Protein AF-A0A0J7KRR8-F1 (afdb_monomer_lite)

InterPro domains:
  IPR007110 Immunoglobulin-like domain [PS50835] (60-126)
  IPR013783 Immunoglobulin-like fold [G3DSA:2.60.40.10] (56-121)
  IPR036179 Immunoglobulin-like domain superfamily [SSF48726] (53-105)
  IPR051170 Neural and epithelial cell adhesion domain-containing protein [PTHR12231] (52-111)

Organism: Lasius niger (NCBI:txid67767)

Radius of gyration: 30.0 Å; chains: 1; bounding box: 46×34×108 Å

Foldseek 3Di:
DDDPDPPPPPPPVPPPLDDKDWPDDWDDDDDDPPDDDDTDTDIPSQPPHDWDFDDDWFDKDKDDDVVQPPDDDDVVDDDDHDIAIDIPPPDDDDDADPVRDDDDDDPDDDPDDDDDDDDDDRDIDD

Secondary structure (DSSP, 8-state):
--------------------EESSPPPP----TT--------EE--TT---------EEEEEE--TTTTT----TT-------EEEEESPPPP----TT-PPP---TT------------------

Sequence (126 aa):
MERNTTQNALFCQITPEVLPEFLAPLENHTVIQGRDVFFTCVVNHLQSYKMGYMEVVVPPDIMDDETANGMVTHEGGNIRLRCVATGSPKPTVSWKREDGRNIILREDGQKQCKYIIESYNFLPIR

Structure (mmCIF, N/CA/C/O backbone):
data_AF-A0A0J7KRR8-F1
#
_entry.id   AF-A0A0J7KRR8-F1
#
loop_
_atom_site.group_PDB
_atom_site.id
_atom_site.type_symbol
_atom_site.label_atom_id
_atom_site.label_alt_id
_atom_site.label_comp_id
_atom_site.label_asym_id
_atom_site.label_entity_id
_atom_site.label_seq_id
_atom_site.pdbx_PDB_ins_code
_atom_site.Cartn_x
_atom_site.Cartn_y
_atom_site.Cartn_z
_atom_site.occupancy
_atom_site.B_iso_or_equiv
_atom_site.auth_seq_id
_atom_site.auth_comp_id
_atom_site.auth_asym_id
_atom_site.auth_atom_id
_atom_site.pdbx_PDB_model_num
ATOM 1 N N . MET A 1 1 ? -15.687 -19.155 76.960 1.00 38.53 1 MET A N 1
ATOM 2 C CA . ME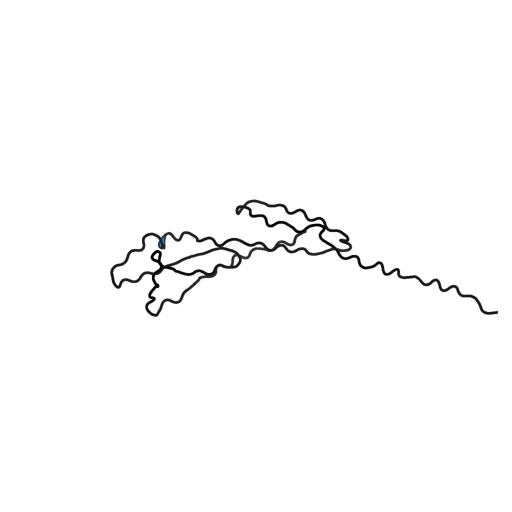T A 1 1 ? -16.572 -18.133 76.363 1.00 38.53 1 MET A CA 1
ATOM 3 C C . MET A 1 1 ? -15.767 -17.452 75.272 1.00 38.53 1 MET A C 1
ATOM 5 O O . MET A 1 1 ? -15.071 -16.476 75.523 1.00 38.53 1 MET A O 1
ATOM 9 N N . GLU A 1 2 ? -15.704 -18.103 74.115 1.00 36.25 2 GLU A N 1
ATOM 10 C CA . GLU A 1 2 ? -14.863 -17.669 73.001 1.00 36.25 2 GLU A CA 1
ATOM 11 C C . GLU A 1 2 ? -15.536 -16.491 72.296 1.00 36.25 2 GLU A C 1
ATOM 13 O O . GLU A 1 2 ? -16.740 -16.497 72.042 1.00 36.25 2 GLU A O 1
ATOM 18 N N . ARG A 1 3 ? -14.765 -15.425 72.077 1.00 43.75 3 ARG A N 1
ATOM 19 C CA . ARG A 1 3 ? -15.237 -14.194 71.444 1.00 43.75 3 ARG A CA 1
ATOM 20 C C . ARG A 1 3 ? -15.353 -14.446 69.942 1.00 43.75 3 ARG A C 1
ATOM 22 O O . ARG A 1 3 ? -14.338 -14.643 69.283 1.00 43.75 3 ARG A O 1
ATOM 29 N N . ASN A 1 4 ? -16.580 -14.419 69.424 1.00 35.81 4 ASN A N 1
ATOM 30 C CA . ASN A 1 4 ? -16.862 -14.411 67.990 1.00 35.81 4 ASN A CA 1
ATOM 31 C C . ASN A 1 4 ? -16.309 -13.123 67.371 1.00 35.81 4 ASN A C 1
ATOM 33 O O . ASN A 1 4 ? -16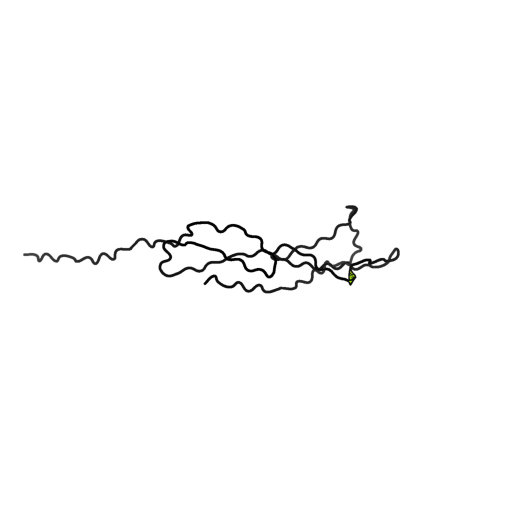.954 -12.076 67.405 1.00 35.81 4 ASN A O 1
ATOM 37 N N . THR A 1 5 ? -15.105 -13.196 66.812 1.00 40.53 5 THR A N 1
ATOM 38 C CA . THR A 1 5 ? -14.558 -12.133 65.971 1.00 40.53 5 THR A CA 1
ATOM 39 C C . THR A 1 5 ? -15.111 -12.334 64.567 1.00 40.53 5 THR A C 1
ATOM 41 O O . THR A 1 5 ? -14.666 -13.220 63.840 1.00 40.53 5 THR A O 1
ATOM 44 N N . THR A 1 6 ? -16.098 -11.528 64.177 1.00 47.69 6 THR A N 1
ATOM 45 C CA . THR A 1 6 ? -16.488 -11.384 62.772 1.00 47.69 6 THR A CA 1
ATOM 46 C C . THR A 1 6 ? -15.271 -10.894 61.998 1.00 47.69 6 THR A C 1
ATOM 48 O O . THR A 1 6 ? -14.868 -9.736 62.121 1.00 47.69 6 THR A O 1
ATOM 51 N N . GLN A 1 7 ? -14.651 -11.789 61.231 1.00 47.12 7 GLN A N 1
ATOM 52 C CA . GLN A 1 7 ? -13.700 -11.406 60.201 1.00 47.12 7 GLN A CA 1
ATOM 53 C C . GLN A 1 7 ? -14.476 -10.584 59.171 1.00 47.12 7 GLN A C 1
ATOM 55 O O . GLN A 1 7 ? -15.141 -11.133 58.296 1.00 47.12 7 GLN A O 1
ATOM 60 N N . ASN A 1 8 ? -14.396 -9.256 59.283 1.00 48.91 8 ASN A N 1
ATOM 61 C CA . ASN A 1 8 ? -14.612 -8.371 58.147 1.00 48.91 8 ASN A CA 1
ATOM 62 C C . ASN A 1 8 ? -13.478 -8.657 57.165 1.00 48.91 8 ASN A C 1
ATOM 64 O O . ASN A 1 8 ? -12.457 -7.970 57.138 1.00 48.91 8 ASN A O 1
ATOM 68 N N . ALA A 1 9 ? -13.640 -9.735 56.401 1.00 49.84 9 ALA A N 1
ATOM 69 C CA . ALA A 1 9 ? -12.910 -9.927 55.174 1.00 49.84 9 ALA A CA 1
ATOM 70 C C . ALA A 1 9 ? -13.275 -8.726 54.304 1.00 49.84 9 ALA A C 1
ATOM 72 O O . ALA A 1 9 ? -14.380 -8.638 53.769 1.00 49.84 9 ALA A O 1
ATOM 73 N N . LEU A 1 10 ? -12.355 -7.765 54.218 1.00 49.50 10 LEU A N 1
ATOM 74 C CA . LEU A 1 10 ? -12.266 -6.884 53.069 1.00 49.50 10 LEU A CA 1
ATOM 75 C C . LEU A 1 10 ? -12.115 -7.820 51.872 1.00 49.50 10 LEU A C 1
ATOM 77 O O . LEU A 1 10 ? -11.011 -8.233 51.521 1.00 49.50 10 LEU A O 1
ATOM 81 N N . PHE A 1 11 ? -13.247 -8.227 51.300 1.00 48.31 11 PHE A N 1
ATOM 82 C CA . PHE A 1 11 ? -13.290 -8.748 49.954 1.00 48.31 11 PHE A CA 1
ATOM 83 C C . PHE A 1 11 ? -12.750 -7.610 49.103 1.00 48.31 11 PHE A C 1
ATOM 85 O O . PHE A 1 11 ? -13.466 -6.669 48.768 1.00 48.31 11 PHE A O 1
ATOM 92 N N . CYS A 1 12 ? -11.455 -7.671 48.799 1.00 44.84 12 CYS A N 1
ATOM 93 C CA . CYS A 1 12 ? -10.940 -7.049 47.603 1.00 44.84 12 CYS A CA 1
ATOM 94 C C . CYS A 1 12 ? -11.727 -7.729 46.484 1.00 44.84 12 CYS A C 1
ATOM 96 O O . CYS A 1 12 ? -11.424 -8.859 46.099 1.00 44.84 12 CYS A O 1
ATOM 98 N N . GLN A 1 13 ? -12.851 -7.127 46.094 1.00 44.84 13 GLN A N 1
ATOM 99 C CA . GLN A 1 13 ? -13.571 -7.552 44.915 1.00 44.84 13 GLN A CA 1
ATOM 100 C C . GLN A 1 13 ? -12.601 -7.288 43.777 1.00 44.84 13 GLN A C 1
ATOM 102 O O . GLN A 1 13 ? -12.438 -6.156 43.334 1.00 44.84 13 GLN A O 1
ATOM 107 N N . ILE A 1 14 ? -11.898 -8.343 43.378 1.00 54.59 14 ILE A N 1
ATOM 108 C CA . ILE A 1 14 ? -11.194 -8.414 42.112 1.00 54.59 14 ILE A CA 1
ATOM 109 C C . ILE A 1 14 ? -12.303 -8.246 41.075 1.00 54.59 14 ILE A C 1
ATOM 111 O O . ILE A 1 14 ? -12.987 -9.203 40.715 1.00 54.59 14 ILE A O 1
ATOM 115 N N . THR A 1 15 ? -12.579 -7.005 40.683 1.00 55.66 15 THR A N 1
ATOM 116 C CA . THR A 1 15 ? -13.399 -6.740 39.510 1.00 55.66 15 THR A CA 1
ATOM 117 C C . THR A 1 15 ? -12.652 -7.372 38.343 1.00 55.66 15 THR A C 1
ATOM 119 O O . THR A 1 15 ? -11.467 -7.064 38.187 1.00 55.66 15 THR A O 1
ATOM 122 N N . PRO A 1 16 ? -13.276 -8.280 37.570 1.00 62.66 16 PRO A N 1
ATOM 123 C CA . PRO A 1 16 ? -12.627 -8.858 36.404 1.00 62.66 16 PRO A CA 1
ATOM 124 C C . PRO A 1 16 ? -12.125 -7.698 35.552 1.00 62.66 16 PRO A C 1
ATOM 126 O O . PRO A 1 16 ? -12.870 -6.759 35.282 1.00 62.66 16 PRO A O 1
ATOM 129 N N . GLU A 1 17 ? -10.836 -7.713 35.240 1.00 67.88 17 GLU A N 1
ATOM 130 C CA . GLU A 1 17 ? -10.148 -6.636 34.544 1.00 67.88 17 GLU A CA 1
ATOM 131 C C . GLU A 1 17 ? -10.688 -6.583 33.109 1.00 67.88 17 GLU A C 1
ATOM 133 O O . GLU A 1 17 ? -10.195 -7.253 32.205 1.00 67.88 17 GLU A O 1
ATOM 138 N N . VAL A 1 18 ? -11.817 -5.893 32.923 1.00 75.44 18 VAL A N 1
ATOM 139 C CA . VAL A 1 18 ? -12.525 -5.878 31.647 1.00 75.44 18 VAL A CA 1
ATOM 140 C C . VAL A 1 18 ? -11.646 -5.185 30.610 1.00 75.44 18 VAL A C 1
ATOM 142 O O . VAL A 1 18 ? -11.374 -3.990 30.729 1.00 75.44 18 VAL A O 1
ATOM 145 N N . LEU A 1 19 ? -11.169 -5.955 29.630 1.00 77.88 19 LEU A N 1
ATOM 146 C CA . LEU A 1 19 ? -10.236 -5.482 28.614 1.00 77.88 19 LEU A CA 1
ATOM 147 C C . LEU A 1 19 ? -10.931 -4.548 27.617 1.00 77.88 19 LEU A C 1
ATOM 149 O O . LEU A 1 19 ? -12.061 -4.824 27.210 1.00 77.88 19 LEU A O 1
ATOM 153 N N . PRO A 1 20 ? -10.227 -3.508 27.140 1.00 81.88 20 PRO A N 1
ATOM 154 C CA . PRO A 1 20 ? -10.759 -2.668 26.086 1.00 81.88 20 PRO A CA 1
ATOM 155 C C . PRO A 1 20 ? -10.946 -3.436 24.782 1.00 81.88 20 PRO A C 1
ATOM 157 O O . PRO A 1 20 ? -10.003 -4.102 24.338 1.00 81.88 20 PRO A O 1
ATOM 160 N N . GLU A 1 21 ? -12.115 -3.277 24.167 1.00 83.62 21 GLU A N 1
ATOM 161 C CA . GLU A 1 21 ? -12.518 -3.957 22.934 1.00 83.62 21 GLU A CA 1
ATOM 162 C C . GLU A 1 21 ? -13.051 -2.950 21.910 1.00 83.62 21 GLU A C 1
ATOM 164 O O . GLU A 1 21 ? -13.876 -2.097 22.242 1.00 83.62 21 GLU A O 1
ATOM 169 N N . PHE A 1 22 ? -12.593 -3.062 20.660 1.00 85.38 22 PHE A N 1
ATOM 170 C CA . PHE A 1 22 ? -13.148 -2.313 19.536 1.00 85.38 22 PHE A CA 1
ATOM 171 C C . PHE A 1 22 ? -14.481 -2.930 19.123 1.00 85.38 22 PHE A C 1
ATOM 173 O O . PHE A 1 22 ? -14.535 -4.098 18.752 1.00 85.38 22 PHE A O 1
ATOM 180 N N . LEU A 1 23 ? -15.546 -2.133 19.139 1.00 85.31 23 LEU A N 1
ATOM 181 C CA . LEU A 1 23 ? -16.888 -2.607 18.794 1.00 85.31 23 LEU A CA 1
ATOM 182 C C . LEU A 1 23 ? -17.069 -2.880 17.292 1.00 85.31 23 LEU A C 1
ATOM 184 O O . LEU A 1 23 ? -18.040 -3.526 16.906 1.00 85.31 23 LEU A O 1
ATOM 188 N N . ALA A 1 24 ? -16.160 -2.385 16.448 1.00 84.75 24 ALA A N 1
ATOM 189 C CA . ALA A 1 24 ? -16.155 -2.627 15.010 1.00 84.75 24 ALA A CA 1
ATOM 190 C C . ALA A 1 24 ? -14.729 -2.545 14.427 1.00 84.75 24 ALA A C 1
ATOM 192 O O . ALA A 1 24 ? -13.928 -1.729 14.901 1.00 84.75 24 ALA A O 1
ATOM 193 N N . PRO A 1 25 ? -14.405 -3.350 13.396 1.00 81.94 25 PRO A N 1
ATOM 194 C CA . PRO A 1 25 ? -13.181 -3.187 12.619 1.00 81.94 25 PRO A CA 1
ATOM 195 C C . PRO A 1 25 ? -13.238 -1.907 11.772 1.00 81.94 25 PRO A C 1
ATOM 197 O O . PRO A 1 25 ? -14.296 -1.533 11.269 1.00 81.94 25 PRO A O 1
ATOM 200 N N . LEU A 1 26 ? -12.090 -1.246 11.598 1.00 83.31 26 LEU A N 1
ATOM 201 C CA . LEU A 1 26 ? -11.961 -0.126 10.664 1.00 83.31 26 LEU A CA 1
ATOM 202 C C . LEU A 1 26 ? -11.870 -0.659 9.231 1.00 83.31 26 LEU A C 1
ATOM 204 O O . LEU A 1 26 ? -11.123 -1.600 8.959 1.00 83.31 26 LEU A O 1
ATOM 208 N N . GLU A 1 27 ? -12.622 -0.053 8.317 1.00 83.44 27 GLU A N 1
ATOM 209 C CA . GLU A 1 27 ? -12.567 -0.396 6.898 1.00 83.44 27 GLU A CA 1
ATOM 210 C C . GLU A 1 27 ? -11.335 0.212 6.217 1.00 83.44 27 GLU A C 1
ATOM 212 O O . GLU A 1 27 ? -10.848 1.286 6.580 1.00 83.44 27 GLU A O 1
ATOM 217 N N . ASN A 1 28 ? -10.839 -0.473 5.183 1.00 84.62 28 ASN A N 1
ATOM 218 C CA . ASN A 1 28 ? -9.764 0.050 4.350 1.00 84.62 28 ASN A CA 1
ATOM 219 C C . ASN A 1 28 ? -10.293 1.204 3.496 1.00 84.62 28 ASN A C 1
ATOM 221 O O . ASN A 1 28 ? -11.140 1.009 2.623 1.00 84.62 28 ASN A O 1
ATOM 225 N N . HIS A 1 29 ? -9.740 2.395 3.701 1.00 84.94 29 HIS A N 1
ATOM 226 C CA . HIS A 1 29 ? -10.060 3.571 2.902 1.00 84.94 29 HIS A CA 1
ATOM 227 C C . HIS A 1 29 ? -8.859 3.993 2.058 1.00 84.94 29 HIS A C 1
ATOM 229 O O . HIS A 1 29 ? -7.748 4.149 2.559 1.00 84.94 29 HIS A O 1
ATOM 235 N N . THR A 1 30 ? -9.092 4.208 0.763 1.00 85.00 30 THR A N 1
ATOM 236 C CA . THR A 1 30 ? -8.106 4.796 -0.147 1.00 85.00 30 THR A CA 1
ATOM 237 C C . THR A 1 30 ? -8.423 6.271 -0.329 1.00 85.00 30 THR A C 1
ATOM 239 O O . THR A 1 30 ? -9.503 6.631 -0.794 1.00 85.00 30 THR A O 1
ATOM 242 N N . VAL A 1 31 ? -7.470 7.128 0.023 1.00 87.00 31 VAL A N 1
ATOM 243 C CA . VAL A 1 31 ? -7.556 8.578 -0.166 1.00 87.00 31 VAL A CA 1
ATOM 244 C C . VAL A 1 31 ? -6.418 9.069 -1.046 1.00 87.00 31 VAL A C 1
ATOM 246 O O . VAL A 1 31 ? -5.336 8.489 -1.083 1.00 87.00 31 VAL A O 1
ATOM 249 N N . ILE A 1 32 ? -6.686 10.146 -1.780 1.00 85.12 32 ILE A N 1
ATOM 250 C CA . ILE A 1 32 ? -5.677 10.828 -2.592 1.00 85.12 32 ILE A CA 1
ATOM 251 C C . ILE A 1 32 ? -4.656 11.475 -1.650 1.00 85.12 32 ILE A C 1
ATOM 253 O O . ILE A 1 32 ? -5.040 12.063 -0.638 1.00 85.12 32 ILE A O 1
ATOM 257 N N . GLN A 1 33 ? -3.370 11.401 -2.000 1.00 78.19 33 GLN A N 1
ATOM 258 C CA . GLN A 1 33 ? -2.304 12.049 -1.238 1.00 78.19 33 GLN A CA 1
ATOM 259 C C . GLN A 1 33 ? -2.601 13.544 -1.036 1.00 78.19 33 GLN A C 1
ATOM 261 O O . GLN A 1 33 ? -3.038 14.238 -1.954 1.00 78.19 33 GLN A O 1
ATOM 266 N N . GLY A 1 34 ? -2.372 14.036 0.184 1.00 78.06 34 GLY A N 1
ATOM 267 C CA . GLY A 1 34 ? -2.669 15.421 0.558 1.00 78.06 34 GLY A CA 1
ATOM 268 C C . GLY A 1 34 ? -4.134 15.682 0.923 1.00 78.06 34 GLY A C 1
ATOM 269 O O . GLY A 1 34 ? -4.506 16.840 1.097 1.00 78.06 34 GLY A O 1
ATOM 270 N N . ARG A 1 35 ? -4.967 14.639 1.039 1.00 82.12 35 ARG A N 1
ATOM 271 C CA . ARG A 1 35 ? -6.314 14.732 1.614 1.00 82.12 35 ARG A CA 1
ATOM 272 C C . ARG A 1 35 ? -6.372 14.091 2.993 1.00 82.12 35 ARG A C 1
ATOM 274 O O . ARG A 1 35 ? -5.766 13.046 3.219 1.00 82.12 35 ARG A O 1
ATOM 281 N N . ASP A 1 36 ? -7.176 14.690 3.862 1.00 82.25 36 ASP A N 1
ATOM 282 C CA . ASP A 1 36 ? -7.423 14.176 5.203 1.00 82.25 36 ASP A CA 1
ATOM 283 C C . ASP A 1 36 ? -8.482 13.067 5.192 1.00 82.25 36 ASP A C 1
ATOM 285 O O . ASP A 1 36 ? -9.424 13.075 4.392 1.00 82.25 36 ASP A O 1
ATOM 289 N N . VAL A 1 37 ? -8.337 12.121 6.118 1.00 82.69 37 VAL A N 1
ATOM 290 C CA . VAL A 1 37 ? -9.298 11.045 6.376 1.00 82.69 37 VAL A CA 1
ATOM 291 C C . VAL A 1 37 ? -9.529 10.923 7.878 1.00 82.69 37 VA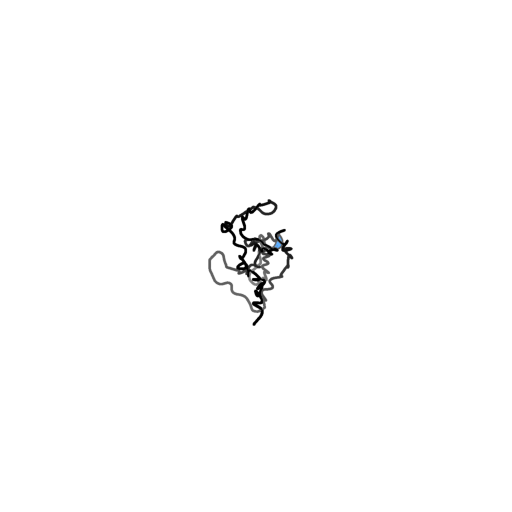L A C 1
ATOM 293 O O . VAL A 1 37 ? -8.599 11.055 8.672 1.00 82.69 37 VAL A O 1
ATOM 296 N N . PHE A 1 38 ? -10.776 10.666 8.268 1.00 84.25 38 PHE A N 1
ATOM 297 C CA . PHE A 1 38 ? -11.167 10.504 9.664 1.00 84.25 38 PHE A CA 1
ATOM 298 C C . PHE A 1 38 ? -11.669 9.084 9.895 1.00 84.25 38 PHE A C 1
ATOM 300 O O . PHE A 1 38 ? -12.592 8.630 9.222 1.00 84.25 38 PHE A O 1
ATOM 307 N N . PHE A 1 39 ? -11.083 8.402 10.877 1.00 83.38 39 PHE A N 1
ATOM 308 C CA . PHE A 1 39 ? -11.532 7.090 11.327 1.00 83.38 39 PHE A CA 1
ATOM 309 C C . PHE A 1 39 ? -12.264 7.249 12.653 1.00 83.38 39 PHE A C 1
ATOM 311 O O . PHE A 1 39 ? -11.757 7.882 13.578 1.00 83.38 39 PHE A O 1
ATOM 318 N N . THR A 1 40 ? -13.458 6.670 12.749 1.00 82.75 40 THR A N 1
ATOM 319 C CA . THR A 1 40 ? -14.197 6.610 14.013 1.00 82.75 40 THR A CA 1
ATOM 320 C C . THR A 1 40 ? -14.055 5.208 14.576 1.00 82.75 40 THR A C 1
ATOM 322 O O . THR A 1 40 ? -14.431 4.241 13.919 1.00 82.75 40 THR A O 1
ATOM 325 N N . CYS A 1 41 ? -13.528 5.093 15.793 1.00 80.38 41 CYS A N 1
ATOM 326 C CA . CYS A 1 41 ? -13.513 3.836 16.530 1.00 80.38 41 CYS A CA 1
ATOM 327 C C . CYS A 1 41 ? -14.333 3.991 17.813 1.00 80.38 41 CYS A C 1
ATOM 329 O O . CYS A 1 41 ? -14.283 5.028 18.473 1.00 80.38 41 CYS A O 1
ATOM 331 N N . VAL A 1 42 ? -15.108 2.964 18.157 1.00 85.94 42 VAL A N 1
ATOM 332 C CA . VAL A 1 42 ? -15.852 2.917 19.419 1.00 85.94 42 VAL A CA 1
ATOM 333 C C . VAL A 1 42 ? -15.258 1.795 20.248 1.00 85.94 42 VAL A C 1
ATOM 335 O O . VAL A 1 42 ? -15.227 0.647 19.805 1.00 85.94 42 VAL A O 1
ATOM 338 N N . VAL A 1 43 ? -14.752 2.141 21.430 1.00 86.00 43 VAL A N 1
ATOM 339 C CA . VAL A 1 43 ? -14.051 1.210 22.316 1.00 86.00 43 VAL A CA 1
ATOM 340 C C . VAL A 1 43 ? -14.837 1.060 23.607 1.00 86.00 43 VAL A C 1
ATOM 342 O O . VAL A 1 43 ? -15.156 2.052 24.263 1.00 86.00 43 VAL A O 1
ATOM 345 N N . ASN A 1 44 ? -15.144 -0.178 23.979 1.00 85.56 44 ASN A N 1
ATOM 346 C CA . ASN A 1 44 ? -15.759 -0.487 25.264 1.00 85.56 44 ASN A CA 1
ATOM 347 C C . ASN A 1 44 ? -14.684 -0.809 26.310 1.00 85.56 44 ASN A C 1
ATOM 349 O O . ASN A 1 44 ? -13.575 -1.186 25.947 1.00 85.56 44 ASN A O 1
ATOM 353 N N . HIS A 1 45 ? -15.006 -0.664 27.599 1.00 83.81 45 HIS A N 1
ATOM 354 C CA . HIS A 1 45 ? -14.137 -1.038 28.726 1.00 83.81 45 HIS A CA 1
ATOM 355 C C . HIS A 1 45 ? -12.731 -0.402 28.704 1.00 83.81 45 HIS A C 1
ATOM 357 O O . HIS A 1 45 ? -11.753 -1.025 29.109 1.00 83.81 45 HIS A O 1
ATOM 363 N N . LEU A 1 46 ? -12.612 0.852 28.245 1.00 80.25 46 LEU A N 1
ATOM 364 C CA . LEU A 1 46 ? -11.322 1.533 28.040 1.00 80.25 46 LEU A CA 1
ATOM 365 C C . LEU A 1 46 ? -10.512 1.787 29.334 1.00 80.25 46 LEU A C 1
ATOM 367 O O . LEU A 1 46 ? -9.334 2.122 29.243 1.00 80.25 46 LEU A O 1
ATOM 371 N N . GLN A 1 47 ? -11.123 1.582 30.510 1.00 78.75 47 GLN A N 1
ATOM 372 C CA . GLN A 1 47 ? -10.545 1.734 31.853 1.00 78.75 47 GLN A CA 1
ATOM 373 C C . GLN A 1 47 ? -9.425 2.790 31.918 1.00 78.75 47 GLN A C 1
ATOM 375 O O . GLN A 1 47 ? -9.724 3.976 31.818 1.00 78.75 47 GLN A O 1
ATOM 380 N N . SER A 1 48 ? -8.159 2.393 32.092 1.00 74.44 48 SER A N 1
ATOM 381 C CA . SER A 1 48 ? -7.060 3.321 32.369 1.00 74.44 48 SER A CA 1
ATOM 382 C C . SER A 1 48 ? -6.276 3.830 31.158 1.00 74.44 48 SER A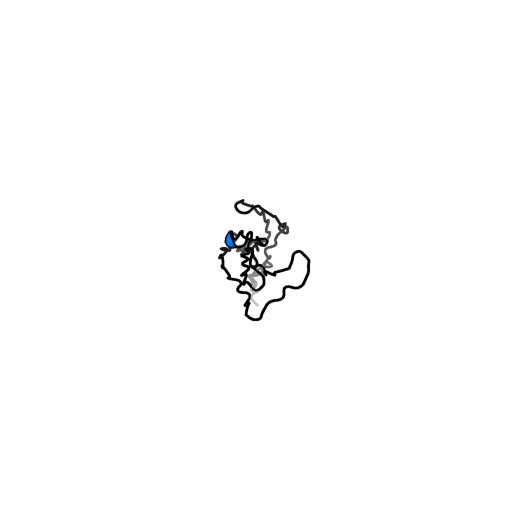 C 1
ATOM 384 O O . SER A 1 48 ? -5.626 4.845 31.356 1.00 74.44 48 SER A O 1
ATOM 386 N N . TYR A 1 49 ? -6.333 3.205 29.971 1.00 63.53 49 TYR A N 1
ATOM 387 C CA . TYR A 1 49 ? -5.962 3.720 28.625 1.00 63.53 49 TYR A CA 1
ATOM 388 C C . TYR A 1 49 ? -5.397 2.612 27.718 1.00 63.53 49 TYR A C 1
ATOM 390 O O . TYR A 1 49 ? -4.867 1.607 28.198 1.00 63.53 49 TYR A O 1
ATOM 398 N N . LYS A 1 50 ? -5.428 2.834 26.392 1.00 65.38 50 LYS A N 1
ATOM 399 C CA . LYS A 1 50 ? -4.665 2.043 25.413 1.00 65.38 50 LYS A CA 1
ATOM 400 C C . LYS A 1 50 ? -4.083 2.888 24.287 1.00 65.38 50 LYS A C 1
ATOM 402 O O . LYS A 1 50 ? -4.633 3.910 23.901 1.00 65.38 50 LYS A O 1
ATOM 407 N N . MET A 1 51 ? -2.967 2.393 23.763 1.00 70.19 51 MET A N 1
ATOM 408 C CA . MET A 1 51 ? -2.299 2.866 22.558 1.00 70.19 51 MET A CA 1
ATOM 409 C C . MET A 1 51 ? -2.887 2.146 21.338 1.00 70.19 51 MET A C 1
ATOM 411 O O . MET A 1 51 ? -3.001 0.920 21.343 1.00 70.19 51 MET A O 1
ATOM 415 N N . GLY A 1 52 ? -3.271 2.909 20.316 1.00 70.12 52 GLY A N 1
ATOM 416 C CA . GLY A 1 52 ? -3.711 2.392 19.021 1.00 70.12 52 GLY A CA 1
ATOM 417 C C . GLY A 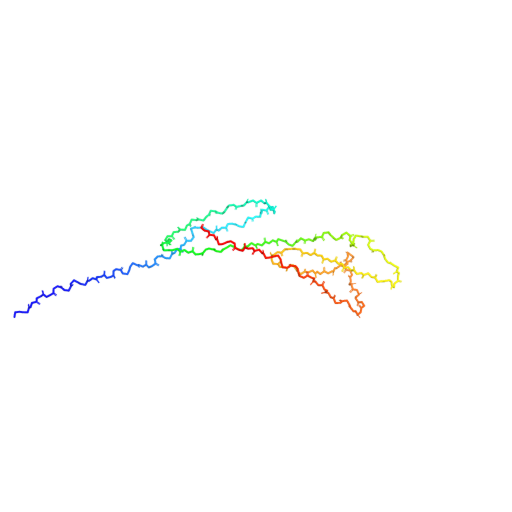1 52 ? -2.656 2.641 17.948 1.00 70.12 52 GLY A C 1
ATOM 418 O O . GLY A 1 52 ? -2.004 3.685 17.946 1.00 70.12 52 GLY A O 1
ATOM 419 N N . TYR A 1 53 ? -2.507 1.689 17.030 1.00 73.00 53 TYR A N 1
ATOM 420 C CA . TYR A 1 53 ? -1.642 1.819 15.862 1.00 73.00 53 TYR A CA 1
ATOM 421 C C . TYR A 1 53 ? -2.468 1.608 14.600 1.00 73.00 53 TYR A C 1
ATOM 423 O O . TYR A 1 53 ? -3.325 0.727 14.560 1.00 73.00 53 TYR A O 1
ATOM 431 N N . MET A 1 54 ? -2.184 2.401 13.575 1.00 76.69 54 MET A N 1
ATOM 432 C CA . MET A 1 54 ? -2.737 2.232 12.240 1.00 76.69 54 MET A CA 1
ATOM 433 C C . MET A 1 54 ? -1.578 2.101 11.262 1.00 76.69 54 MET A C 1
ATOM 435 O O . MET A 1 54 ? -0.648 2.909 11.277 1.00 76.69 54 MET A O 1
ATOM 439 N N . GLU A 1 55 ? -1.635 1.075 10.423 1.00 80.50 55 GLU A N 1
ATOM 440 C CA . GLU A 1 55 ? -0.675 0.898 9.346 1.00 80.50 55 GLU A CA 1
ATOM 441 C C . GLU A 1 55 ? -1.157 1.655 8.110 1.00 80.50 55 GLU A C 1
ATOM 443 O O . GLU A 1 55 ? -2.302 1.514 7.680 1.00 80.50 55 GLU A O 1
ATOM 448 N N . VAL A 1 56 ? -0.277 2.481 7.549 1.00 83.00 56 VAL A N 1
ATOM 449 C CA . VAL A 1 56 ? -0.537 3.214 6.312 1.00 83.00 56 VAL A CA 1
ATOM 450 C C . VAL A 1 56 ? 0.317 2.610 5.215 1.00 83.00 56 VAL A C 1
ATOM 452 O O . VAL A 1 56 ? 1.546 2.597 5.308 1.00 83.00 56 VAL A O 1
ATOM 455 N N . VAL A 1 57 ? -0.346 2.155 4.156 1.00 87.12 57 VAL A N 1
ATOM 456 C CA . VAL A 1 57 ? 0.309 1.693 2.934 1.00 87.12 57 VAL A CA 1
ATOM 457 C C . VAL A 1 57 ? 0.148 2.735 1.840 1.00 87.12 57 VAL A C 1
ATOM 459 O O . VAL A 1 57 ? -0.921 3.321 1.663 1.00 87.12 57 VAL A O 1
ATOM 462 N N . VAL A 1 58 ? 1.228 2.962 1.103 1.00 88.25 58 VAL A N 1
ATOM 463 C CA . VAL A 1 58 ? 1.250 3.861 -0.049 1.00 88.25 58 VAL A CA 1
ATOM 464 C C . VAL A 1 58 ? 1.586 3.009 -1.266 1.00 88.25 58 VAL A C 1
ATOM 466 O O . VAL A 1 58 ? 2.646 2.371 -1.266 1.00 88.25 58 VAL A O 1
ATOM 469 N N . PRO A 1 59 ? 0.706 2.954 -2.284 1.00 89.50 59 PRO A N 1
ATOM 470 C CA . PRO A 1 59 ? 0.974 2.175 -3.482 1.00 89.50 59 PRO A CA 1
ATOM 471 C C . PRO A 1 59 ? 2.251 2.676 -4.170 1.00 89.50 59 PRO A C 1
ATOM 473 O O . PRO A 1 59 ? 2.626 3.839 -4.009 1.00 89.50 59 PRO A O 1
ATOM 476 N N . PRO A 1 60 ? 2.939 1.806 -4.920 1.00 89.94 60 PRO A N 1
ATOM 477 C CA . PRO A 1 60 ? 4.149 2.202 -5.608 1.00 89.94 60 PRO A CA 1
ATOM 478 C C . PRO A 1 60 ? 3.851 3.192 -6.730 1.00 89.94 60 PRO A C 1
ATOM 480 O O . PRO A 1 60 ? 2.953 2.950 -7.535 1.00 89.94 60 PRO A O 1
ATOM 483 N N . ASP A 1 61 ? 4.643 4.255 -6.811 1.00 88.81 61 ASP A N 1
ATOM 484 C CA . ASP A 1 61 ? 4.558 5.254 -7.874 1.00 88.81 61 ASP A CA 1
ATOM 485 C C . ASP A 1 61 ? 5.917 5.416 -8.562 1.00 88.81 61 ASP A C 1
ATOM 487 O O . ASP A 1 61 ? 6.961 5.431 -7.899 1.00 88.81 61 ASP A O 1
ATOM 491 N N . ILE A 1 62 ? 5.919 5.464 -9.895 1.00 87.94 62 ILE A N 1
ATOM 492 C CA . ILE A 1 62 ? 7.141 5.614 -10.694 1.00 87.94 62 ILE A CA 1
ATOM 493 C C . ILE A 1 62 ? 7.306 7.100 -10.972 1.00 87.94 62 ILE A C 1
ATOM 495 O O . ILE A 1 62 ? 6.501 7.694 -11.677 1.00 87.94 62 ILE A O 1
ATOM 499 N N . MET A 1 63 ? 8.369 7.687 -10.435 1.00 85.06 63 MET A N 1
ATOM 500 C CA . MET A 1 63 ? 8.667 9.091 -10.671 1.00 85.06 63 MET A CA 1
ATOM 501 C C . MET A 1 63 ? 9.258 9.267 -12.065 1.00 85.06 63 MET A C 1
ATOM 503 O O . MET A 1 63 ? 10.204 8.559 -12.432 1.00 85.06 63 MET A O 1
ATOM 507 N N . ASP A 1 64 ? 8.745 10.253 -12.793 1.00 78.44 64 ASP A N 1
ATOM 508 C CA . ASP A 1 64 ? 9.306 10.655 -14.074 1.00 78.44 64 ASP A CA 1
ATOM 509 C C . ASP A 1 64 ? 10.751 11.138 -13.880 1.00 78.44 64 ASP A C 1
ATOM 511 O O . ASP A 1 64 ? 11.042 12.064 -13.117 1.00 78.44 64 ASP A O 1
ATOM 515 N N . ASP A 1 65 ? 11.680 10.470 -14.562 1.00 73.62 65 ASP A N 1
ATOM 516 C CA . ASP A 1 65 ? 13.048 10.943 -14.735 1.00 73.62 65 ASP A CA 1
ATOM 517 C C . ASP A 1 65 ? 13.145 11.467 -16.168 1.00 73.62 65 ASP A C 1
ATOM 519 O O . ASP A 1 65 ? 13.132 10.683 -17.118 1.00 73.62 65 ASP A O 1
ATOM 523 N N . GLU A 1 66 ? 13.252 12.786 -16.331 1.00 67.12 66 GLU A N 1
ATOM 524 C CA . GLU A 1 66 ? 13.399 13.444 -17.641 1.00 67.12 66 GLU A CA 1
ATOM 525 C C . GLU A 1 66 ? 14.544 12.835 -18.471 1.00 67.12 66 GLU A C 1
ATOM 527 O O . GLU A 1 66 ? 14.512 12.818 -19.699 1.00 67.12 66 GLU A O 1
ATOM 532 N N . THR A 1 67 ? 15.548 12.266 -17.797 1.00 64.81 67 THR A N 1
ATOM 533 C CA . THR A 1 67 ? 16.704 11.614 -18.425 1.00 64.81 67 THR A CA 1
ATOM 534 C C . THR A 1 67 ? 16.393 10.242 -19.044 1.00 64.81 67 THR A C 1
ATOM 536 O O . THR A 1 67 ? 17.202 9.727 -19.816 1.00 64.81 67 THR A O 1
ATOM 539 N N . ALA A 1 68 ? 15.268 9.614 -18.690 1.00 62.09 68 ALA A N 1
ATOM 540 C CA . ALA A 1 68 ? 14.889 8.277 -19.156 1.00 62.09 68 ALA A CA 1
ATOM 541 C C . ALA A 1 68 ? 14.077 8.296 -20.465 1.00 62.09 68 ALA A C 1
ATOM 543 O O . ALA A 1 68 ? 14.032 7.287 -21.175 1.00 62.09 68 ALA A O 1
ATOM 544 N N . ASN A 1 69 ? 13.463 9.431 -20.811 1.00 65.19 69 ASN A N 1
ATOM 545 C CA . ASN A 1 69 ? 12.651 9.558 -22.017 1.00 65.19 69 ASN A CA 1
ATOM 546 C C . ASN A 1 69 ? 13.523 9.652 -23.277 1.00 65.19 69 ASN A C 1
ATOM 548 O O . ASN A 1 69 ? 14.391 10.511 -23.400 1.00 65.19 69 ASN A O 1
ATOM 552 N N . GLY A 1 70 ? 13.267 8.768 -24.247 1.00 65.06 70 GLY A N 1
ATOM 553 C CA . GLY A 1 70 ? 13.857 8.864 -25.586 1.00 65.06 70 GLY A CA 1
ATOM 554 C C . GLY A 1 70 ? 15.354 8.547 -25.675 1.00 65.06 70 GLY A C 1
ATOM 555 O O . GLY A 1 70 ? 16.016 9.016 -26.600 1.00 65.06 70 GLY A O 1
ATOM 556 N N . MET A 1 71 ? 15.912 7.759 -24.749 1.00 69.25 71 MET A N 1
ATOM 557 C CA . MET A 1 71 ? 17.330 7.391 -24.799 1.00 69.25 71 MET A CA 1
ATOM 558 C C . MET A 1 71 ? 17.618 6.450 -25.985 1.00 69.25 71 MET A C 1
ATOM 560 O O . MET A 1 71 ? 17.277 5.268 -25.960 1.00 69.25 71 MET A O 1
ATOM 564 N N . VAL A 1 72 ? 18.273 6.977 -27.023 1.00 78.94 72 VAL A N 1
ATOM 565 C CA . VAL A 1 72 ? 18.703 6.235 -28.220 1.00 78.94 72 VAL A CA 1
ATOM 566 C C . VAL A 1 72 ? 20.227 6.146 -28.239 1.00 78.94 72 VAL A C 1
ATOM 568 O O . VAL A 1 72 ? 20.921 7.129 -27.990 1.00 78.94 72 VAL A O 1
ATOM 571 N N . THR A 1 73 ? 20.762 4.968 -28.553 1.00 81.81 73 THR A N 1
ATOM 572 C CA . THR A 1 73 ? 22.199 4.767 -28.774 1.00 81.81 73 THR A CA 1
ATOM 573 C C . THR A 1 73 ? 22.429 3.940 -30.034 1.00 81.81 73 THR A C 1
ATOM 575 O O . THR A 1 73 ? 21.513 3.286 -30.531 1.00 81.81 73 THR A O 1
ATOM 578 N N . HIS A 1 74 ? 23.647 3.986 -30.565 1.00 85.25 74 HIS A N 1
ATOM 579 C CA . HIS A 1 74 ? 24.062 3.179 -31.713 1.00 85.25 74 HIS A CA 1
ATOM 580 C C . HIS A 1 74 ? 24.349 1.730 -31.295 1.00 85.25 74 HIS A C 1
ATOM 582 O O . HIS A 1 74 ? 24.544 1.434 -30.117 1.00 85.25 74 HIS A O 1
ATOM 588 N N . GLU A 1 75 ? 24.408 0.806 -32.253 1.00 78.06 75 GLU A N 1
ATOM 589 C CA . GLU A 1 75 ? 24.776 -0.584 -31.968 1.00 78.06 75 GLU A CA 1
ATOM 590 C C . GLU A 1 75 ? 26.151 -0.660 -31.280 1.00 78.06 75 GLU A C 1
ATOM 592 O O . GLU A 1 75 ? 27.134 -0.104 -31.762 1.00 78.06 75 GLU A O 1
ATOM 597 N N . GLY A 1 76 ? 26.214 -1.320 -30.117 1.00 73.94 76 GLY A N 1
ATOM 598 C CA . GLY A 1 76 ? 27.418 -1.366 -29.272 1.00 73.94 76 GLY A CA 1
ATOM 599 C C . GLY A 1 76 ? 27.565 -0.200 -28.285 1.00 73.94 76 GLY A C 1
ATOM 600 O O . GLY A 1 76 ? 28.444 -0.246 -27.427 1.00 73.94 76 GLY A O 1
ATOM 601 N N . GLY A 1 77 ? 26.687 0.802 -28.353 1.00 73.50 77 GLY A N 1
ATOM 602 C CA . GLY A 1 77 ? 26.625 1.904 -27.400 1.00 73.50 77 GLY A CA 1
ATOM 603 C C . GLY A 1 77 ? 26.134 1.477 -26.012 1.00 73.50 77 GLY A C 1
ATOM 604 O O . GLY A 1 77 ? 25.493 0.438 -25.835 1.00 73.50 77 GLY A O 1
ATOM 605 N N . ASN A 1 78 ? 26.439 2.298 -25.005 1.00 74.25 78 ASN A N 1
ATOM 606 C CA . ASN A 1 78 ? 26.036 2.068 -23.618 1.00 74.25 78 ASN A CA 1
ATOM 607 C C . ASN A 1 78 ? 24.793 2.901 -23.272 1.00 74.25 78 ASN A C 1
ATOM 609 O O . ASN A 1 78 ? 24.737 4.095 -23.570 1.00 74.25 78 ASN A O 1
ATOM 613 N N . ILE A 1 79 ? 23.813 2.269 -22.628 1.00 74.38 79 ILE A N 1
ATOM 614 C CA . ILE A 1 79 ? 22.612 2.908 -22.090 1.00 74.38 79 ILE A CA 1
ATOM 615 C C . ILE A 1 79 ? 22.514 2.574 -20.607 1.00 74.38 79 ILE A C 1
ATOM 617 O O . ILE A 1 79 ? 22.619 1.414 -20.206 1.00 74.38 79 ILE A O 1
ATOM 621 N N . ARG A 1 80 ? 22.241 3.598 -19.797 1.00 74.56 80 ARG A N 1
ATOM 622 C CA . ARG A 1 80 ? 21.968 3.445 -18.372 1.00 74.56 80 ARG A CA 1
ATOM 623 C C . ARG A 1 80 ? 20.506 3.762 -18.105 1.00 74.56 80 ARG A C 1
ATOM 625 O O . ARG A 1 80 ? 20.115 4.922 -18.087 1.00 74.56 80 ARG A O 1
ATOM 632 N N . LEU A 1 81 ? 19.722 2.724 -17.842 1.00 75.56 81 LEU A N 1
ATOM 633 C CA . LEU A 1 81 ? 18.335 2.877 -17.422 1.00 75.56 81 LEU A CA 1
ATOM 634 C C . LEU A 1 81 ? 18.277 3.231 -15.935 1.00 75.56 81 LEU A C 1
ATOM 636 O O . LEU A 1 81 ? 18.869 2.545 -15.095 1.00 75.56 81 LEU A O 1
ATOM 640 N N . ARG A 1 82 ? 17.555 4.302 -15.608 1.00 76.38 82 ARG A N 1
ATOM 641 C CA . ARG A 1 82 ? 17.298 4.739 -14.236 1.00 76.38 82 ARG A CA 1
ATOM 642 C C . ARG A 1 82 ? 15.796 4.743 -13.992 1.00 76.38 82 ARG A C 1
ATOM 644 O O . ARG A 1 82 ? 15.031 5.199 -14.826 1.00 76.38 82 ARG A O 1
ATOM 651 N N . CYS A 1 83 ? 15.395 4.196 -12.852 1.00 80.31 83 CYS A N 1
ATOM 652 C CA . CYS A 1 83 ? 14.015 4.190 -12.388 1.00 80.31 83 CYS A CA 1
ATOM 653 C C . CYS A 1 83 ? 14.033 4.568 -10.911 1.00 80.31 83 CYS A C 1
ATOM 655 O O . CYS A 1 83 ? 14.821 4.017 -10.131 1.00 80.31 83 CYS A O 1
ATOM 657 N N . VAL A 1 84 ? 13.194 5.531 -10.548 1.00 82.75 84 VAL A N 1
ATOM 658 C CA . VAL A 1 84 ? 12.972 5.937 -9.165 1.00 82.75 84 VAL A CA 1
ATOM 659 C C . VAL A 1 84 ? 11.515 5.644 -8.857 1.00 82.75 84 VAL A C 1
ATOM 661 O O . VAL A 1 84 ? 10.629 6.141 -9.538 1.00 82.75 84 VAL A O 1
ATOM 664 N N . ALA A 1 85 ? 11.284 4.811 -7.846 1.00 86.56 85 ALA A N 1
ATOM 665 C CA . ALA A 1 85 ? 9.945 4.480 -7.389 1.00 86.56 85 ALA A CA 1
ATOM 666 C C . ALA A 1 85 ? 9.780 4.814 -5.903 1.00 86.56 85 ALA A C 1
ATOM 668 O O . ALA A 1 85 ? 10.660 4.515 -5.072 1.00 86.56 85 ALA A O 1
ATOM 669 N N . THR A 1 86 ? 8.654 5.434 -5.579 1.00 86.62 86 THR A N 1
ATOM 670 C CA . THR A 1 86 ? 8.188 5.740 -4.221 1.00 86.62 86 THR A CA 1
ATOM 671 C C . THR A 1 86 ? 7.095 4.749 -3.826 1.00 86.62 86 THR A C 1
ATOM 673 O O . THR A 1 86 ? 6.673 3.936 -4.642 1.00 86.62 86 THR A O 1
ATOM 676 N N . GLY A 1 87 ? 6.709 4.732 -2.552 1.00 86.50 87 GLY A N 1
ATOM 677 C CA . GLY A 1 87 ? 5.742 3.779 -2.005 1.00 86.50 87 GLY A CA 1
ATOM 678 C C . GLY A 1 87 ? 6.184 3.219 -0.656 1.00 86.50 87 GLY A C 1
ATOM 679 O O . GLY A 1 87 ? 7.378 3.204 -0.332 1.00 86.50 87 GLY A O 1
ATOM 680 N N . SER A 1 88 ? 5.205 2.762 0.122 1.00 87.12 88 SER A N 1
ATOM 681 C CA . SER A 1 88 ? 5.391 2.159 1.441 1.00 87.12 88 SER A CA 1
ATOM 682 C C . SER A 1 88 ? 4.538 0.887 1.543 1.00 87.12 88 SER A C 1
ATOM 684 O O . SER A 1 88 ? 3.311 0.991 1.471 1.00 87.12 88 SER A O 1
ATOM 686 N N . PRO A 1 89 ? 5.143 -0.305 1.704 1.00 90.25 89 PRO A N 1
ATOM 687 C CA . PRO A 1 89 ? 6.579 -0.550 1.855 1.00 90.25 89 PRO A CA 1
ATOM 688 C C . PRO A 1 89 ? 7.373 -0.244 0.574 1.00 90.25 89 PRO A C 1
ATOM 690 O O . PRO A 1 89 ? 6.812 -0.121 -0.515 1.00 90.25 89 PRO A O 1
ATOM 693 N N . LYS A 1 90 ? 8.700 -0.114 0.701 1.00 85.06 90 LYS A N 1
ATOM 694 C CA . LYS A 1 90 ? 9.577 0.255 -0.419 1.00 85.06 90 LYS A CA 1
ATOM 695 C C . LYS A 1 90 ? 9.392 -0.718 -1.600 1.00 85.06 90 LYS A C 1
ATOM 697 O O . LYS A 1 90 ? 9.589 -1.922 -1.412 1.00 85.06 90 LYS A O 1
ATOM 702 N N . PRO A 1 91 ? 9.083 -0.232 -2.817 1.00 88.12 91 PRO A N 1
ATOM 703 C CA . PRO A 1 91 ? 8.866 -1.118 -3.951 1.00 88.12 91 PRO A CA 1
ATOM 704 C C . PRO A 1 91 ? 10.143 -1.794 -4.438 1.00 88.12 91 PRO A C 1
ATOM 706 O O . PRO A 1 91 ? 11.240 -1.233 -4.386 1.00 88.12 91 PRO A O 1
ATOM 709 N N . THR A 1 92 ? 9.962 -2.985 -5.004 1.00 87.00 92 THR A N 1
ATOM 710 C CA . THR A 1 92 ? 10.997 -3.669 -5.782 1.00 87.00 92 THR A CA 1
ATOM 711 C C . THR A 1 92 ? 10.870 -3.269 -7.246 1.00 87.00 92 THR A C 1
ATOM 713 O O . THR A 1 92 ? 9.835 -3.496 -7.868 1.00 87.00 92 THR A O 1
ATOM 716 N N . VAL A 1 93 ? 11.933 -2.703 -7.814 1.00 84.00 93 VAL A N 1
ATOM 717 C CA . VAL A 1 93 ? 11.972 -2.318 -9.229 1.00 84.00 93 VAL A CA 1
ATOM 718 C C . VAL A 1 93 ? 12.565 -3.455 -10.055 1.00 84.00 93 VAL A C 1
ATOM 720 O O . VAL A 1 93 ? 13.656 -3.956 -9.767 1.00 84.00 93 VAL A O 1
ATOM 723 N N . SER A 1 94 ? 11.862 -3.847 -11.116 1.00 82.94 94 SER A N 1
ATOM 724 C CA . SER A 1 94 ? 12.354 -4.812 -12.097 1.00 82.94 94 SER A CA 1
ATOM 725 C C . SER A 1 94 ? 12.170 -4.270 -13.508 1.00 82.94 94 SER A C 1
ATOM 727 O O . SER A 1 94 ? 11.174 -3.624 -13.814 1.00 82.94 94 SER A O 1
ATOM 729 N N . TRP A 1 95 ? 13.161 -4.518 -14.359 1.00 81.88 95 TRP A N 1
ATOM 730 C CA . TRP A 1 95 ? 13.130 -4.111 -15.756 1.00 81.88 95 TRP A CA 1
ATOM 731 C C . TRP A 1 95 ? 12.647 -5.274 -16.611 1.00 81.88 95 TRP A C 1
ATOM 733 O O . TRP A 1 95 ? 13.109 -6.406 -16.441 1.00 81.88 95 TRP A O 1
ATOM 743 N N . LYS A 1 96 ? 11.757 -4.986 -17.558 1.00 81.31 96 LYS A N 1
ATOM 744 C CA . LYS A 1 96 ? 11.273 -5.936 -18.559 1.00 81.31 96 LYS A CA 1
ATOM 745 C C . LYS A 1 96 ? 11.176 -5.224 -19.903 1.00 81.31 96 LYS A C 1
ATOM 747 O O . LYS A 1 96 ? 10.818 -4.051 -19.950 1.00 81.31 96 LYS A O 1
ATOM 752 N N . ARG A 1 97 ? 11.503 -5.926 -20.989 1.00 81.62 97 ARG A N 1
ATOM 753 C CA . ARG A 1 97 ? 11.275 -5.404 -22.339 1.00 81.62 97 ARG A CA 1
ATOM 754 C C . ARG A 1 97 ? 9.778 -5.392 -22.644 1.00 81.62 97 ARG A C 1
ATOM 756 O O . ARG A 1 97 ? 9.066 -6.314 -22.249 1.00 81.62 97 ARG A O 1
ATOM 763 N N . GLU A 1 98 ? 9.329 -4.389 -23.389 1.00 85.62 98 GLU A N 1
ATOM 764 C CA . GLU A 1 98 ? 7.943 -4.286 -23.864 1.00 85.62 98 GLU A CA 1
ATOM 765 C C . GLU A 1 98 ? 7.536 -5.513 -24.696 1.00 85.62 98 GLU A C 1
ATOM 767 O O . GLU A 1 98 ? 6.464 -6.078 -24.503 1.00 85.62 98 GLU A O 1
ATOM 772 N N . ASP A 1 99 ? 8.456 -6.005 -25.532 1.00 87.81 99 ASP A N 1
ATOM 773 C CA . ASP A 1 99 ? 8.289 -7.211 -26.354 1.00 87.81 99 ASP A CA 1
ATOM 774 C C . ASP A 1 99 ? 8.310 -8.532 -25.555 1.00 87.81 99 ASP A C 1
ATOM 776 O O . ASP A 1 99 ? 8.198 -9.615 -26.132 1.00 87.81 99 ASP A O 1
ATOM 780 N N . GLY A 1 100 ? 8.492 -8.471 -24.233 1.00 81.38 100 GLY A N 1
ATOM 781 C CA . GLY A 1 100 ? 8.552 -9.635 -23.351 1.00 81.38 100 GLY A CA 1
ATOM 782 C C . GLY A 1 100 ? 9.813 -10.492 -23.486 1.00 81.38 100 GLY A C 1
ATOM 783 O O . GLY A 1 100 ? 9.923 -11.496 -22.780 1.00 81.38 100 GLY A O 1
ATOM 784 N N . ARG A 1 101 ? 10.774 -10.119 -24.342 1.00 84.50 101 ARG A N 1
ATOM 785 C CA . ARG A 1 101 ? 12.045 -10.844 -24.489 1.00 84.50 101 ARG A CA 1
ATOM 786 C C . ARG A 1 101 ? 12.970 -10.577 -23.297 1.00 84.50 101 ARG A C 1
ATOM 788 O O . ARG A 1 101 ? 12.811 -9.612 -22.547 1.00 84.50 101 ARG A O 1
ATOM 795 N N . ASN A 1 102 ? 13.983 -11.425 -23.142 1.00 76.00 102 ASN A N 1
ATOM 796 C CA . ASN A 1 102 ? 14.959 -11.299 -22.061 1.00 76.00 102 ASN A CA 1
ATOM 797 C C . ASN A 1 102 ? 15.862 -10.068 -22.242 1.00 76.00 102 ASN A C 1
ATOM 799 O O . ASN A 1 102 ? 16.294 -9.750 -23.352 1.00 76.00 102 ASN A O 1
ATOM 803 N N . ILE A 1 103 ? 16.183 -9.397 -21.131 1.00 76.62 103 ILE A N 1
ATOM 804 C CA . ILE A 1 103 ? 17.201 -8.341 -21.094 1.00 76.62 103 ILE A CA 1
ATOM 805 C C . ILE A 1 103 ? 18.567 -9.014 -20.975 1.00 76.62 103 ILE A C 1
ATOM 807 O O . ILE A 1 103 ? 18.856 -9.668 -19.976 1.00 76.62 103 ILE A O 1
ATOM 811 N N . ILE A 1 104 ? 19.411 -8.844 -21.989 1.00 73.75 104 ILE A N 1
ATOM 812 C CA . ILE A 1 104 ? 20.791 -9.330 -21.969 1.00 73.75 104 ILE A CA 1
ATOM 813 C C . ILE A 1 104 ? 21.651 -8.242 -21.320 1.00 73.75 104 ILE A C 1
ATOM 815 O O . ILE A 1 104 ? 21.910 -7.207 -21.932 1.00 73.75 104 ILE A O 1
ATOM 819 N N . LEU A 1 105 ? 22.062 -8.457 -20.069 1.00 69.56 105 LEU A N 1
ATOM 820 C CA . LEU A 1 105 ? 2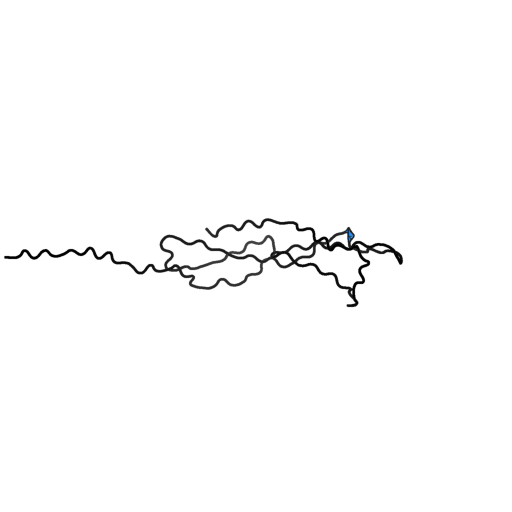2.986 -7.572 -19.359 1.00 69.56 105 LEU A CA 1
ATOM 821 C C . LEU A 1 105 ? 24.417 -8.030 -19.647 1.00 69.56 105 LEU A C 1
ATOM 823 O O . LEU A 1 105 ? 24.775 -9.164 -19.340 1.00 69.56 105 LEU A O 1
ATOM 827 N N . ARG A 1 106 ? 25.231 -7.156 -20.242 1.00 67.31 106 ARG A N 1
ATOM 828 C CA . ARG A 1 106 ? 26.680 -7.374 -20.341 1.00 67.31 106 ARG A CA 1
ATOM 829 C C . ARG A 1 106 ? 27.286 -7.083 -18.960 1.00 67.31 106 ARG A C 1
ATOM 831 O O . ARG A 1 106 ? 26.909 -6.095 -18.333 1.00 67.31 106 ARG A O 1
ATOM 838 N N . GLU A 1 107 ? 28.109 -7.999 -18.459 1.00 61.06 107 GLU A N 1
ATOM 839 C CA . GLU A 1 107 ? 28.597 -8.101 -17.073 1.00 61.06 107 GLU A CA 1
ATOM 840 C C . GLU A 1 107 ? 29.313 -6.836 -16.555 1.00 61.06 107 GLU A C 1
ATOM 842 O O . GLU A 1 107 ? 30.529 -6.753 -16.611 1.00 61.06 107 GLU A O 1
ATOM 847 N N . ASP A 1 108 ? 28.557 -5.852 -16.055 1.00 52.84 108 ASP A N 1
ATOM 848 C CA . ASP A 1 108 ? 28.970 -4.913 -14.979 1.00 52.84 108 ASP A CA 1
ATOM 849 C C . ASP A 1 108 ? 27.778 -4.124 -14.370 1.00 52.84 108 ASP A C 1
ATOM 851 O O . ASP A 1 108 ? 27.916 -3.180 -13.593 1.00 52.84 108 ASP A O 1
ATOM 855 N N . GLY A 1 109 ? 26.542 -4.469 -14.747 1.00 52.38 109 GLY A N 1
ATOM 856 C CA . GLY A 1 109 ? 25.346 -3.700 -14.404 1.00 52.38 109 GLY A CA 1
ATOM 857 C C . GLY A 1 109 ? 24.817 -4.002 -13.005 1.00 52.38 109 GLY A C 1
ATOM 858 O O . GLY A 1 109 ? 23.769 -4.636 -12.864 1.00 52.38 109 GLY A O 1
ATOM 859 N N . GLN A 1 110 ? 25.517 -3.552 -11.965 1.00 47.78 110 GLN A N 1
ATOM 860 C CA . GLN A 1 110 ? 25.002 -3.573 -10.597 1.00 47.78 110 GLN A CA 1
ATOM 861 C C . GLN A 1 110 ? 23.674 -2.792 -10.553 1.00 47.78 110 GLN A C 1
ATOM 863 O O . GLN A 1 110 ? 23.628 -1.593 -10.834 1.00 47.78 110 GLN A O 1
ATOM 868 N N . LYS A 1 111 ? 22.570 -3.473 -10.216 1.00 55.28 111 LYS A N 1
ATOM 869 C CA . LYS A 1 111 ? 21.247 -2.859 -10.017 1.00 55.28 111 LYS A CA 1
ATOM 870 C C . LYS A 1 111 ? 21.304 -1.918 -8.806 1.00 55.28 111 LYS A C 1
ATOM 872 O O . LYS A 1 111 ? 20.959 -2.313 -7.697 1.00 55.28 111 LYS A O 1
ATOM 877 N N . GLN A 1 112 ? 21.765 -0.683 -8.982 1.00 45.19 112 GLN A N 1
ATOM 878 C CA . GLN A 1 112 ? 21.777 0.304 -7.903 1.00 45.19 112 GLN A CA 1
ATOM 879 C C . GLN A 1 112 ? 20.394 0.936 -7.757 1.00 45.19 112 GLN A C 1
ATOM 881 O O . GLN A 1 112 ? 20.084 1.963 -8.360 1.00 45.19 112 GLN A O 1
ATOM 886 N N . CYS A 1 113 ? 19.561 0.319 -6.921 1.00 45.09 113 CYS A N 1
ATOM 887 C CA . CYS A 1 113 ? 18.392 0.987 -6.366 1.00 45.09 113 CYS A CA 1
ATOM 888 C C . CYS A 1 113 ? 18.873 1.935 -5.260 1.00 45.09 113 CYS A C 1
ATOM 890 O O . CYS A 1 113 ? 19.348 1.487 -4.218 1.00 45.09 113 CYS A O 1
ATOM 892 N N . LYS A 1 114 ? 18.789 3.250 -5.487 1.00 41.62 114 LYS A N 1
ATOM 893 C CA . LYS A 1 114 ? 19.069 4.241 -4.441 1.00 41.62 114 LYS A CA 1
ATOM 894 C C . LYS A 1 114 ? 17.834 4.358 -3.548 1.00 41.62 114 LYS A C 1
ATOM 896 O O . LYS A 1 114 ? 16.767 4.766 -4.003 1.00 41.62 114 LYS A O 1
ATOM 901 N N . TYR A 1 115 ? 17.976 3.979 -2.284 1.00 40.59 115 TYR A N 1
ATOM 902 C CA . TYR A 1 115 ? 16.927 4.133 -1.283 1.00 40.59 115 TYR A CA 1
ATOM 903 C C . TYR A 1 115 ? 16.903 5.590 -0.813 1.00 40.59 115 TYR A C 1
ATOM 905 O O . TYR A 1 115 ? 17.902 6.098 -0.310 1.00 40.59 115 TYR A O 1
ATOM 913 N N . ILE A 1 116 ? 15.771 6.265 -0.996 1.00 41.62 116 ILE A N 1
ATOM 914 C CA . ILE A 1 116 ? 15.431 7.467 -0.234 1.00 41.62 116 ILE A CA 1
ATOM 915 C C . ILE A 1 116 ? 14.489 6.971 0.858 1.00 41.62 116 ILE A C 1
ATOM 917 O O . ILE A 1 116 ? 13.452 6.384 0.547 1.00 41.62 116 ILE A O 1
ATOM 921 N N . ILE A 1 117 ? 14.913 7.101 2.114 1.00 38.03 117 ILE A N 1
ATOM 922 C CA . ILE A 1 117 ? 14.071 6.823 3.276 1.00 38.03 117 ILE A CA 1
ATOM 923 C C . ILE A 1 117 ? 13.299 8.114 3.531 1.00 38.03 117 ILE A C 1
ATOM 925 O O . ILE A 1 117 ? 13.865 9.068 4.057 1.00 38.03 117 ILE A O 1
ATOM 929 N N . GLU A 1 118 ? 12.032 8.166 3.129 1.00 44.91 118 GLU A N 1
ATOM 930 C CA . GLU A 1 118 ? 11.120 9.172 3.665 1.00 44.91 118 GLU A CA 1
ATOM 931 C C . GLU A 1 118 ? 10.585 8.622 4.985 1.00 44.91 118 GLU A C 1
ATOM 933 O O . GLU A 1 118 ? 9.876 7.618 5.030 1.00 44.91 118 GLU A O 1
ATOM 938 N N . SER A 1 119 ? 11.024 9.220 6.089 1.00 41.34 119 SER A N 1
ATOM 939 C CA . SER A 1 119 ? 10.515 8.903 7.417 1.00 41.34 119 SER A CA 1
ATOM 940 C C . SER A 1 119 ? 9.059 9.359 7.501 1.00 41.34 119 SER A C 1
ATOM 942 O O . SER A 1 119 ? 8.792 10.548 7.675 1.00 41.34 119 SER A O 1
ATOM 944 N N . TYR A 1 120 ? 8.113 8.431 7.384 1.00 49.91 120 TYR A N 1
ATOM 945 C CA . TYR A 1 120 ? 6.733 8.703 7.767 1.00 49.91 120 TYR A CA 1
ATOM 946 C C . TYR A 1 120 ? 6.668 8.703 9.295 1.00 49.91 120 TYR A C 1
ATOM 948 O O . TYR A 1 120 ? 6.928 7.691 9.945 1.00 49.91 120 TYR A O 1
ATOM 956 N N . ASN A 1 121 ? 6.380 9.865 9.880 1.00 47.69 121 ASN A N 1
ATOM 957 C CA . ASN A 1 121 ? 6.142 9.968 11.313 1.00 47.69 121 ASN A CA 1
ATOM 958 C C . ASN A 1 121 ? 4.833 9.239 11.631 1.00 47.69 121 ASN A C 1
ATOM 960 O O . ASN A 1 121 ? 3.756 9.710 11.269 1.00 47.69 121 ASN A O 1
ATOM 964 N N . PHE A 1 122 ? 4.926 8.098 12.313 1.00 49.34 122 PHE A N 1
ATOM 965 C CA . PHE A 1 122 ? 3.769 7.462 12.929 1.00 49.34 122 PHE A CA 1
ATOM 966 C C . PHE A 1 122 ? 3.302 8.363 14.072 1.00 49.34 122 PHE A C 1
ATOM 968 O O . PHE A 1 122 ? 3.930 8.411 15.131 1.00 49.34 122 PHE A O 1
ATOM 975 N N . LEU A 1 123 ? 2.237 9.131 13.844 1.00 42.84 123 LEU A N 1
ATOM 976 C CA . LEU A 1 123 ? 1.593 9.860 14.926 1.00 42.84 123 LEU A CA 1
ATOM 977 C C . LEU A 1 123 ? 0.763 8.863 15.749 1.00 42.84 123 LEU A C 1
ATOM 979 O O . LEU A 1 123 ? -0.049 8.139 15.169 1.00 42.84 123 LEU A O 1
ATOM 983 N N . PRO A 1 124 ? 0.955 8.791 17.078 1.00 38.22 124 PRO A N 1
ATOM 984 C CA . PRO A 1 124 ? 0.080 8.002 17.932 1.00 38.22 124 PRO A CA 1
ATOM 985 C C . PRO A 1 124 ? -1.346 8.554 17.846 1.00 38.22 124 PRO A C 1
ATOM 987 O O . PRO A 1 124 ? -1.553 9.769 17.868 1.00 38.22 124 PRO A O 1
ATOM 990 N N . ILE A 1 125 ? -2.326 7.656 17.753 1.00 49.59 125 ILE A N 1
ATOM 991 C CA . ILE A 1 125 ? -3.745 8.013 17.820 1.00 49.59 125 ILE A CA 1
ATOM 992 C C . ILE A 1 125 ? -3.999 8.493 19.260 1.00 49.59 125 ILE A C 1
ATOM 994 O O . ILE A 1 125 ? -3.797 7.715 20.195 1.00 49.59 125 ILE A O 1
ATOM 998 N N . ARG A 1 126 ? -4.322 9.781 19.442 1.00 44.97 126 ARG A N 1
ATOM 999 C CA . ARG A 1 126 ? -4.554 10.412 20.754 1.00 44.97 126 ARG A CA 1
ATOM 1000 C C . ARG A 1 126 ? -6.020 10.351 21.154 1.00 44.97 126 ARG A C 1
ATOM 1002 O O . ARG A 1 126 ? -6.865 10.572 20.262 1.00 44.97 126 ARG A O 1
#

pLDDT: mean 70.41, std 16.49, range [35.81, 90.25]